Protein AF-A0A967FF70-F1 (afdb_monomer_lite)

Secondary structure (DSSP, 8-state):
---S-EEEEETTS---HHHHHHHHHHHTTT--SPEEEEEB-TTS-HHHHHHHHHHTT--EEE-BGGG--STT-B-BHHHHHHIIIIIS--

Structure (mmCIF, N/CA/C/O backbone):
data_AF-A0A967FF70-F1
#
_entry.id   AF-A0A967FF70-F1
#
loop_
_atom_site.group_PDB
_atom_site.id
_atom_site.type_symbol
_atom_site.label_atom_id
_atom_site.label_alt_id
_atom_site.label_comp_id
_atom_site.label_asym_id
_atom_site.label_entity_id
_atom_site.label_seq_id
_atom_site.pdbx_PDB_ins_code
_atom_site.Cartn_x
_atom_site.Cartn_y
_atom_site.Cartn_z
_atom_site.occupancy
_atom_site.B_iso_or_equiv
_atom_site.auth_seq_id
_atom_site.auth_comp_id
_atom_site.auth_asym_id
_atom_site.auth_atom_id
_atom_site.pdbx_PDB_model_num
ATOM 1 N N . ALA A 1 1 ? -18.390 -17.730 9.469 1.00 55.72 1 ALA A N 1
ATOM 2 C CA . ALA A 1 1 ? -17.143 -17.070 9.023 1.00 55.72 1 ALA A CA 1
ATOM 3 C C . ALA A 1 1 ? -16.545 -16.311 10.210 1.00 55.72 1 ALA A C 1
ATOM 5 O O . ALA A 1 1 ? -17.326 -15.877 11.046 1.00 55.72 1 ALA A O 1
ATOM 6 N N . GLY A 1 2 ? -15.211 -16.212 10.307 1.00 84.81 2 GLY A N 1
ATOM 7 C CA . GLY A 1 2 ? -14.466 -15.673 11.461 1.00 84.81 2 GLY A CA 1
ATOM 8 C C . GLY A 1 2 ? -13.039 -15.263 11.080 1.00 84.81 2 GLY A C 1
ATOM 9 O O . GLY A 1 2 ? -12.085 -15.722 11.690 1.00 84.81 2 GLY A O 1
ATOM 10 N N . ALA A 1 3 ? -12.900 -14.503 9.990 1.00 91.31 3 ALA A N 1
ATOM 11 C CA . ALA A 1 3 ? -11.605 -13.986 9.553 1.00 91.31 3 ALA A CA 1
ATOM 12 C C . ALA A 1 3 ? -11.205 -12.772 10.404 1.0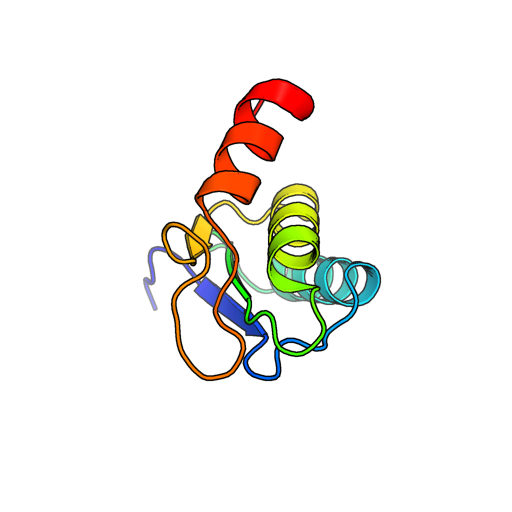0 91.31 3 ALA A C 1
ATOM 14 O O . ALA A 1 3 ? -12.021 -11.869 10.588 1.00 91.31 3 ALA A O 1
ATOM 15 N N . ASP A 1 4 ? -9.952 -12.727 10.859 1.00 94.88 4 ASP A N 1
ATOM 16 C CA . ASP A 1 4 ? -9.427 -11.614 11.664 1.00 94.88 4 ASP A CA 1
ATOM 17 C C . ASP A 1 4 ? -9.258 -10.321 10.851 1.00 94.88 4 ASP A C 1
ATOM 19 O O . ASP A 1 4 ? -9.262 -9.220 11.397 1.00 94.88 4 ASP A O 1
ATOM 23 N N . THR A 1 5 ? -9.074 -10.428 9.532 1.00 96.56 5 THR A N 1
ATOM 24 C CA . THR A 1 5 ? -8.917 -9.287 8.619 1.00 96.56 5 THR A CA 1
ATOM 25 C C . THR A 1 5 ? -9.284 -9.694 7.194 1.00 96.56 5 THR A C 1
ATOM 27 O O . THR A 1 5 ? -8.959 -10.796 6.753 1.00 96.56 5 THR A O 1
ATOM 30 N N . ILE A 1 6 ? -9.921 -8.789 6.450 1.00 97.38 6 ILE A N 1
ATOM 31 C CA . ILE A 1 6 ? -10.184 -8.930 5.013 1.00 97.38 6 ILE A CA 1
ATOM 32 C C . ILE A 1 6 ? -9.255 -7.978 4.261 1.00 97.38 6 ILE A C 1
ATOM 34 O O . ILE A 1 6 ? -9.346 -6.763 4.420 1.00 97.38 6 ILE A O 1
ATOM 38 N N . VAL A 1 7 ? -8.359 -8.520 3.436 1.00 98.19 7 VAL A N 1
ATOM 39 C CA . VAL A 1 7 ? -7.389 -7.728 2.666 1.00 98.19 7 VAL A CA 1
ATOM 40 C C . VAL A 1 7 ? -7.874 -7.567 1.229 1.00 98.19 7 VAL A C 1
ATOM 42 O O . VAL A 1 7 ? -8.157 -8.551 0.550 1.00 98.19 7 VAL A O 1
ATOM 45 N N . LEU A 1 8 ? -7.974 -6.320 0.770 1.00 98.06 8 LEU A N 1
ATOM 46 C CA . LEU A 1 8 ? -8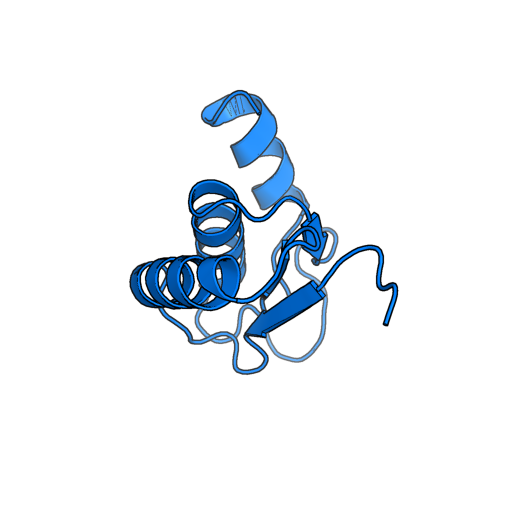.279 -5.985 -0.619 1.00 98.06 8 LEU A CA 1
ATOM 47 C C . LEU A 1 8 ? -6.980 -5.923 -1.427 1.00 98.06 8 LEU A C 1
ATOM 49 O O . LEU A 1 8 ? -6.005 -5.330 -0.969 1.00 98.06 8 LEU A O 1
ATOM 53 N N . CYS A 1 9 ? -6.965 -6.510 -2.625 1.00 97.62 9 CYS A N 1
ATOM 54 C CA . CYS A 1 9 ? -5.757 -6.629 -3.443 1.00 97.62 9 CYS A CA 1
ATOM 55 C C . CYS A 1 9 ? -5.873 -5.818 -4.743 1.00 97.62 9 CYS A C 1
ATOM 57 O O . CYS A 1 9 ? -6.706 -6.131 -5.592 1.00 97.62 9 CYS A O 1
ATOM 59 N N . ASP A 1 10 ? -5.001 -4.824 -4.931 1.00 97.06 10 ASP A N 1
ATOM 60 C CA . ASP A 1 10 ? -4.775 -4.149 -6.219 1.00 97.06 10 ASP A CA 1
ATOM 61 C C . ASP A 1 10 ? -3.670 -4.885 -6.982 1.00 97.06 10 ASP A C 1
ATOM 63 O O . ASP A 1 10 ? -2.520 -4.445 -7.056 1.00 97.06 10 ASP A O 1
ATOM 67 N N . THR A 1 11 ? -4.011 -6.068 -7.495 1.00 91.50 11 THR A N 1
ATOM 68 C CA . THR A 1 11 ? -3.048 -6.962 -8.151 1.00 91.50 11 THR A CA 1
ATOM 69 C C . THR A 1 11 ? -2.468 -6.359 -9.421 1.00 91.50 11 THR A C 1
ATOM 71 O O . THR A 1 11 ? -1.325 -6.651 -9.725 1.00 91.50 11 THR A O 1
ATOM 74 N N . ASN A 1 12 ? -3.209 -5.520 -10.152 1.00 90.88 12 ASN A N 1
ATOM 75 C CA . ASN A 1 12 ? -2.699 -4.868 -11.361 1.00 90.88 12 ASN A CA 1
ATOM 76 C C . ASN A 1 12 ? -1.780 -3.672 -11.050 1.00 90.88 12 ASN A C 1
ATOM 78 O O . ASN A 1 12 ? -1.121 -3.182 -11.954 1.00 90.88 12 ASN A O 1
ATOM 82 N N . GLY A 1 13 ? -1.770 -3.169 -9.807 1.00 93.44 13 GLY A N 1
ATOM 83 C CA . GLY A 1 13 ? -0.920 -2.048 -9.385 1.00 93.44 13 GLY A CA 1
ATOM 84 C C . GLY A 1 13 ? -1.221 -0.718 -10.082 1.00 93.44 13 GLY A C 1
ATOM 85 O O . GLY A 1 13 ? -0.348 0.147 -10.165 1.00 93.44 13 GLY A O 1
ATOM 86 N N . GLY A 1 14 ? -2.437 -0.573 -10.617 1.00 95.00 14 GLY A N 1
ATOM 87 C CA . GLY A 1 14 ? -2.844 0.546 -11.472 1.00 95.00 14 GLY A CA 1
ATOM 88 C C . GLY A 1 14 ? -4.125 1.247 -11.030 1.00 95.00 14 GLY A C 1
ATOM 89 O O . GLY A 1 14 ? -4.596 2.146 -11.725 1.00 95.00 14 GLY A O 1
ATOM 90 N N . THR A 1 15 ? -4.716 0.849 -9.900 1.00 98.19 15 THR A N 1
ATOM 91 C CA . THR A 1 15 ? -5.925 1.510 -9.396 1.00 98.19 15 THR A CA 1
ATOM 92 C C . THR A 1 15 ? -5.568 2.912 -8.904 1.00 98.19 15 THR A C 1
ATOM 94 O O . THR A 1 15 ? -4.564 3.093 -8.224 1.00 98.19 15 THR A O 1
ATOM 97 N N . LEU A 1 16 ? -6.366 3.932 -9.225 1.00 98.50 16 LEU A N 1
ATOM 98 C CA . LEU A 1 16 ? -6.092 5.291 -8.750 1.00 98.50 16 LEU A CA 1
ATOM 99 C C . LEU A 1 16 ? -6.434 5.442 -7.252 1.00 98.50 16 LEU A C 1
ATOM 101 O O . LEU A 1 16 ? -7.424 4.862 -6.793 1.00 98.50 16 LEU A O 1
ATOM 105 N N . PRO A 1 17 ? -5.715 6.291 -6.488 1.00 98.56 17 PRO A N 1
ATOM 106 C CA . PRO A 1 17 ? -5.963 6.472 -5.050 1.00 98.56 17 PRO A CA 1
ATOM 107 C C . PRO A 1 17 ? -7.403 6.883 -4.693 1.00 98.56 17 PRO A C 1
ATOM 109 O O . PRO A 1 17 ? -7.954 6.485 -3.660 1.00 98.56 17 PRO A O 1
ATOM 112 N N . SER A 1 18 ? -8.041 7.679 -5.556 1.00 98.50 18 SER A N 1
ATOM 113 C CA . SER A 1 18 ? -9.435 8.097 -5.385 1.00 98.50 18 SER A CA 1
ATOM 114 C C . SER A 1 18 ? -10.407 6.924 -5.514 1.00 98.50 18 SER A C 1
ATOM 116 O O . SER A 1 18 ? -11.396 6.870 -4.784 1.00 98.50 18 SER A O 1
ATOM 118 N N . ASP A 1 19 ? -10.121 5.963 -6.391 1.00 98.50 19 ASP A N 1
ATOM 119 C CA . ASP A 1 19 ? -10.949 4.775 -6.575 1.00 98.50 19 ASP A CA 1
ATOM 120 C C . ASP A 1 19 ? -10.710 3.749 -5.466 1.00 98.50 19 ASP A C 1
ATOM 122 O O . ASP A 1 19 ? -11.684 3.206 -4.948 1.00 98.50 19 ASP A O 1
ATOM 126 N N . ILE A 1 20 ? -9.466 3.589 -4.989 1.00 98.56 20 ILE A N 1
ATOM 127 C CA . ILE A 1 20 ? -9.156 2.826 -3.764 1.00 98.56 20 ILE A CA 1
ATOM 128 C C . ILE A 1 20 ? -10.030 3.299 -2.596 1.00 98.56 20 ILE A C 1
ATOM 130 O O . ILE A 1 20 ? -10.677 2.491 -1.928 1.00 98.56 20 ILE A O 1
ATOM 134 N N . THR A 1 21 ? -10.109 4.616 -2.388 1.00 98.62 21 THR A N 1
ATOM 135 C CA . THR A 1 21 ? -10.911 5.205 -1.306 1.00 98.62 21 THR A CA 1
ATOM 136 C C . THR A 1 21 ? -12.396 4.854 -1.458 1.00 98.62 21 THR A C 1
ATOM 138 O O . THR A 1 21 ? -13.018 4.387 -0.501 1.00 98.62 21 THR A O 1
ATOM 141 N N . LYS A 1 22 ? -12.968 5.019 -2.661 1.00 98.69 22 LYS A N 1
ATOM 142 C CA . LYS A 1 22 ? -14.377 4.678 -2.938 1.00 98.69 22 LYS A CA 1
ATOM 143 C C . LYS A 1 22 ? -14.658 3.193 -2.709 1.00 98.69 22 LYS A C 1
ATOM 145 O O . LYS A 1 22 ? -15.673 2.856 -2.102 1.00 98.69 22 LYS A O 1
ATOM 150 N N . ILE A 1 23 ? -13.767 2.317 -3.178 1.00 98.31 23 ILE A N 1
ATOM 151 C CA . ILE A 1 23 ? -13.897 0.862 -3.044 1.00 98.31 23 ILE A CA 1
ATOM 152 C C . ILE A 1 23 ? -13.894 0.472 -1.567 1.00 98.31 23 ILE A C 1
ATOM 154 O O . ILE A 1 23 ? -14.808 -0.218 -1.122 1.00 98.31 23 ILE A O 1
ATOM 158 N N . ILE A 1 24 ? -12.933 0.961 -0.780 1.00 98.50 24 ILE A N 1
ATOM 159 C CA . ILE A 1 24 ? -12.846 0.652 0.655 1.00 98.50 24 ILE A CA 1
ATOM 160 C C . ILE A 1 24 ? -14.089 1.138 1.397 1.00 98.50 24 ILE A C 1
ATOM 162 O O . ILE A 1 24 ? -14.674 0.385 2.174 1.00 98.50 24 ILE A O 1
ATOM 166 N N . GLN A 1 25 ? -14.546 2.362 1.124 1.00 98.12 25 GLN A N 1
ATOM 167 C CA . GLN A 1 25 ? -15.765 2.902 1.730 1.00 98.12 25 GLN A CA 1
ATOM 168 C C . GLN A 1 25 ? -17.020 2.110 1.349 1.00 98.12 25 GLN A C 1
ATOM 170 O O . GLN A 1 25 ? -17.945 2.017 2.156 1.00 98.12 25 GLN A O 1
ATOM 175 N N . ALA A 1 26 ? -17.078 1.553 0.138 1.00 98.38 26 ALA A N 1
ATOM 176 C CA . ALA A 1 26 ? -18.167 0.680 -0.278 1.00 98.38 26 ALA A CA 1
ATOM 177 C C . ALA A 1 26 ? -18.102 -0.669 0.452 1.00 98.38 26 ALA A C 1
ATOM 179 O O . ALA A 1 26 ? -19.088 -1.071 1.063 1.00 98.38 26 ALA A O 1
ATOM 180 N N . VAL A 1 27 ? -16.939 -1.328 0.464 1.00 97.69 27 VAL A N 1
ATOM 181 C CA . VAL A 1 27 ? -16.742 -2.633 1.119 1.00 97.69 27 VAL A CA 1
ATOM 182 C C . VAL A 1 27 ? -17.022 -2.551 2.619 1.00 97.69 27 VAL A 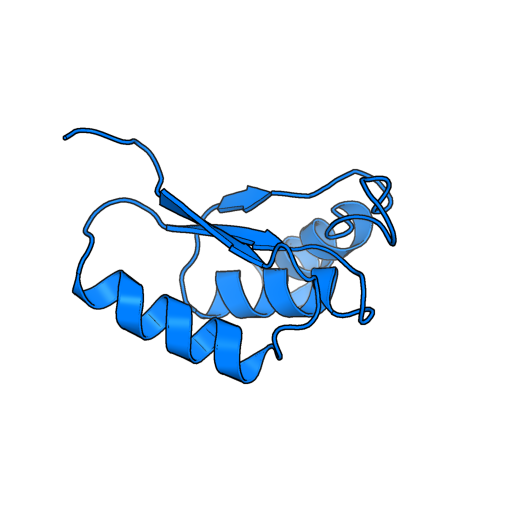C 1
ATOM 184 O O . VAL A 1 27 ? -17.719 -3.407 3.155 1.00 97.69 27 VAL A O 1
ATOM 187 N N . LYS A 1 28 ? -16.560 -1.491 3.290 1.00 96.31 28 LYS A N 1
ATOM 188 C CA . LYS A 1 28 ? -16.742 -1.281 4.735 1.00 96.31 28 LYS A CA 1
ATOM 189 C C . LYS A 1 28 ? -18.212 -1.251 5.179 1.00 96.31 28 LYS A C 1
ATOM 191 O O . LYS A 1 28 ? -18.495 -1.494 6.341 1.00 96.31 28 LYS A O 1
ATOM 196 N N . LYS A 1 29 ? -19.162 -0.978 4.276 1.00 97.25 29 LYS A N 1
ATOM 197 C CA . LYS A 1 29 ? -20.608 -1.026 4.580 1.00 97.25 29 LYS A CA 1
ATOM 198 C C . LYS A 1 29 ? -21.162 -2.448 4.672 1.00 97.25 29 LYS A C 1
ATOM 200 O O . LYS A 1 29 ? -22.294 -2.625 5.110 1.00 97.25 29 LYS A O 1
ATOM 205 N N . HIS A 1 30 ? -20.403 -3.435 4.207 1.00 96.31 30 HIS A N 1
ATOM 206 C CA . HIS A 1 30 ? -20.845 -4.818 4.061 1.00 96.31 30 HIS A CA 1
ATOM 207 C C . HIS A 1 30 ? -20.063 -5.798 4.937 1.00 96.31 30 HIS A C 1
ATOM 209 O O . HIS A 1 30 ? -20.401 -6.980 4.954 1.00 96.31 30 HIS A O 1
ATOM 215 N N . VAL A 1 31 ? -19.019 -5.340 5.634 1.00 94.38 31 VAL A N 1
ATOM 216 C CA . VAL A 1 31 ? -18.163 -6.197 6.456 1.00 94.38 31 VAL A CA 1
ATOM 217 C C . VAL A 1 31 ? -17.841 -5.534 7.790 1.00 94.38 31 VAL A C 1
ATOM 219 O O . VAL A 1 31 ? -17.492 -4.357 7.833 1.00 94.38 31 VAL A O 1
ATOM 222 N N . ASP A 1 32 ? -17.908 -6.325 8.860 1.00 93.38 32 ASP A N 1
ATOM 223 C CA . ASP A 1 32 ? -17.551 -5.884 10.215 1.00 93.38 32 ASP A CA 1
ATOM 224 C C . ASP A 1 32 ? -16.083 -6.186 10.567 1.00 93.38 32 ASP A C 1
ATOM 226 O O . ASP A 1 32 ? -15.526 -5.602 11.496 1.00 93.38 32 ASP A O 1
ATOM 230 N N . ALA A 1 33 ? -15.436 -7.097 9.829 1.00 96.12 33 ALA A N 1
ATOM 231 C CA . ALA A 1 33 ? -14.031 -7.433 10.044 1.00 96.12 33 ALA A CA 1
ATOM 232 C C . ALA A 1 33 ? -13.110 -6.259 9.645 1.00 96.12 33 ALA A C 1
ATOM 234 O O . ALA A 1 33 ? -13.405 -5.555 8.671 1.00 96.12 33 ALA A O 1
ATOM 235 N N . PRO A 1 34 ? -11.968 -6.066 10.334 1.00 97.31 34 PRO A N 1
ATOM 236 C CA . PRO A 1 34 ? -10.954 -5.102 9.925 1.00 97.31 34 PRO A CA 1
ATOM 237 C C . PRO A 1 34 ? -10.566 -5.266 8.454 1.00 97.31 34 PRO A C 1
ATOM 239 O O . PRO A 1 34 ? -10.407 -6.382 7.954 1.00 97.31 34 PRO A O 1
ATOM 242 N N . LEU A 1 35 ? -10.391 -4.139 7.764 1.00 98.44 35 LEU A N 1
ATOM 243 C CA . LEU A 1 35 ? -9.955 -4.119 6.372 1.00 98.44 35 LEU A CA 1
ATOM 244 C C . LEU A 1 35 ? -8.448 -3.903 6.269 1.00 98.44 35 LEU A C 1
ATOM 246 O O . LEU A 1 35 ? -7.874 -3.099 7.005 1.00 98.44 35 LEU A O 1
ATOM 250 N N . GLY A 1 36 ? -7.828 -4.561 5.297 1.00 98.56 36 GLY A N 1
ATOM 251 C CA . GLY A 1 36 ? -6.449 -4.329 4.890 1.00 98.56 36 GLY A CA 1
ATOM 252 C C . GLY A 1 36 ? -6.309 -4.062 3.395 1.00 98.56 36 GLY A C 1
ATOM 253 O O . GLY A 1 36 ? -7.265 -4.215 2.635 1.00 98.56 36 GLY A O 1
ATOM 254 N N . ILE A 1 37 ? -5.104 -3.680 2.980 1.00 98.75 37 ILE A N 1
ATOM 255 C CA . ILE A 1 37 ? -4.748 -3.410 1.582 1.00 98.75 37 ILE A CA 1
ATOM 256 C C . ILE A 1 37 ? -3.445 -4.122 1.205 1.00 98.75 37 ILE A C 1
ATOM 258 O O . ILE A 1 37 ? -2.480 -4.095 1.966 1.00 98.75 37 ILE A O 1
ATOM 262 N N . HIS A 1 38 ? -3.409 -4.705 0.009 1.00 98.50 38 HIS A N 1
ATOM 263 C CA . HIS A 1 38 ? -2.207 -5.179 -0.675 1.00 98.50 38 HIS A CA 1
ATOM 264 C C . HIS A 1 38 ? -2.133 -4.505 -2.045 1.00 98.50 38 HIS A C 1
ATOM 266 O O . HIS A 1 38 ? -2.979 -4.756 -2.904 1.00 98.50 38 HIS A O 1
ATOM 272 N N . ALA A 1 39 ? -1.154 -3.624 -2.243 1.00 98.25 39 ALA A N 1
ATOM 273 C CA . ALA A 1 39 ? -1.015 -2.855 -3.477 1.00 98.25 39 ALA A CA 1
ATOM 274 C C . ALA A 1 39 ? 0.297 -3.189 -4.191 1.00 98.25 39 ALA A C 1
ATOM 276 O O . ALA A 1 39 ? 1.366 -3.204 -3.571 1.00 98.25 39 ALA A O 1
ATOM 277 N N . HIS A 1 40 ? 0.206 -3.417 -5.500 1.00 98.25 40 HIS A N 1
ATOM 278 C CA . HIS A 1 40 ? 1.367 -3.485 -6.381 1.00 98.25 40 HIS A CA 1
ATOM 279 C C . HIS A 1 40 ? 1.729 -2.095 -6.927 1.00 98.25 40 HIS A C 1
ATOM 281 O O . HIS A 1 40 ? 0.947 -1.149 -6.821 1.00 98.25 40 HIS A O 1
ATOM 287 N N . ASN A 1 41 ? 2.938 -1.959 -7.473 1.00 97.56 41 ASN A N 1
ATOM 288 C CA . ASN A 1 41 ? 3.511 -0.682 -7.898 1.00 97.56 41 ASN A CA 1
ATOM 289 C C . ASN A 1 41 ? 3.659 -0.542 -9.426 1.00 97.56 41 ASN A C 1
ATOM 291 O O . ASN A 1 41 ? 4.449 0.272 -9.886 1.00 97.56 41 ASN A O 1
ATOM 295 N N . ASP A 1 42 ? 2.911 -1.310 -10.224 1.00 97.25 42 ASP A N 1
ATOM 296 C CA . ASP A 1 42 ? 2.995 -1.317 -11.696 1.00 97.25 42 ASP A CA 1
ATOM 297 C C . ASP A 1 42 ? 2.799 0.064 -12.348 1.00 97.25 42 ASP A C 1
ATOM 299 O O . ASP A 1 42 ? 3.406 0.349 -13.378 1.00 97.25 42 ASP A O 1
ATOM 303 N N . CYS A 1 43 ? 1.992 0.945 -11.751 1.00 97.44 43 CYS A N 1
ATOM 304 C CA . CYS A 1 43 ? 1.832 2.335 -12.192 1.00 97.44 43 CYS A CA 1
ATOM 305 C C . CYS A 1 43 ? 2.482 3.362 -11.250 1.00 97.44 43 CYS A C 1
ATOM 307 O O . CYS A 1 43 ? 2.100 4.529 -11.281 1.00 97.44 43 CYS A O 1
ATOM 309 N N . GLU A 1 44 ? 3.430 2.955 -10.398 1.00 97.31 44 GLU A N 1
ATOM 310 C CA . GLU A 1 44 ? 4.056 3.807 -9.366 1.00 97.31 44 GLU A CA 1
ATOM 311 C C . GLU A 1 44 ? 3.069 4.344 -8.309 1.00 97.31 44 GLU A C 1
ATOM 313 O O . GLU A 1 44 ? 3.272 5.390 -7.687 1.00 97.31 44 GLU A O 1
ATOM 318 N N . LEU A 1 45 ? 1.968 3.617 -8.091 1.00 98.12 45 LEU A N 1
ATOM 319 C CA . LEU A 1 45 ? 0.892 4.014 -7.179 1.00 98.12 45 LEU A CA 1
ATOM 320 C C . LEU A 1 45 ? 0.876 3.234 -5.862 1.00 98.12 45 LEU A C 1
ATOM 322 O O . LEU A 1 45 ? 0.095 3.583 -4.981 1.00 98.12 45 LEU A O 1
ATOM 326 N N . GLY A 1 46 ? 1.730 2.225 -5.670 1.00 98.25 46 GLY A N 1
ATOM 327 C CA . GLY A 1 46 ? 1.643 1.297 -4.538 1.00 98.25 46 GLY A CA 1
ATOM 328 C C . GLY A 1 46 ? 1.661 2.006 -3.180 1.00 98.25 46 GLY A C 1
ATOM 329 O O . GLY A 1 46 ? 0.787 1.784 -2.344 1.00 98.25 46 GLY A O 1
ATOM 330 N N . VAL A 1 47 ? 2.597 2.942 -2.979 1.00 98.62 47 VAL A N 1
ATOM 331 C CA . VAL A 1 47 ? 2.674 3.742 -1.740 1.00 98.62 47 VAL A CA 1
ATOM 332 C C . VAL A 1 47 ? 1.454 4.655 -1.585 1.00 98.62 47 VAL A C 1
ATOM 334 O O . VAL A 1 47 ? 0.871 4.723 -0.502 1.00 98.62 47 VAL A O 1
ATOM 337 N N . ALA A 1 48 ? 1.051 5.352 -2.651 1.00 98.56 48 ALA A N 1
ATOM 338 C CA . ALA A 1 48 ? -0.075 6.283 -2.610 1.00 98.56 48 ALA A CA 1
ATOM 339 C C . ALA A 1 48 ? -1.400 5.561 -2.313 1.00 98.56 48 ALA A C 1
ATOM 341 O O . ALA A 1 48 ? -2.185 6.026 -1.487 1.00 98.56 48 ALA A O 1
ATOM 342 N N . ASN A 1 49 ? -1.610 4.394 -2.921 1.00 98.75 49 ASN A N 1
ATOM 343 C CA . ASN A 1 49 ? -2.779 3.548 -2.718 1.00 98.75 49 ASN A CA 1
ATOM 344 C C . ASN A 1 49 ? -2.832 2.983 -1.299 1.00 98.75 49 ASN A C 1
ATOM 346 O O . ASN A 1 49 ? -3.895 3.012 -0.682 1.00 98.75 49 ASN A O 1
ATOM 350 N N . SER A 1 50 ? -1.701 2.543 -0.734 1.00 98.75 50 SER A N 1
ATOM 351 C CA . SER A 1 50 ? -1.654 2.106 0.665 1.00 98.75 50 SER A CA 1
ATOM 352 C C . SER A 1 50 ? -2.030 3.225 1.640 1.00 98.75 50 SER A C 1
ATOM 354 O O . SER A 1 50 ? -2.818 2.995 2.554 1.00 98.75 50 SER A O 1
ATOM 356 N N . LEU A 1 51 ? -1.524 4.448 1.438 1.00 98.75 51 LEU A N 1
ATOM 357 C CA . LEU A 1 51 ? -1.872 5.594 2.289 1.00 98.75 51 LEU A CA 1
ATOM 358 C C . LEU A 1 51 ? -3.342 6.005 2.125 1.00 98.75 51 LEU A C 1
ATOM 360 O O . LEU A 1 51 ? -4.023 6.267 3.115 1.00 98.75 51 LEU A O 1
ATOM 364 N N . ALA A 1 52 ? -3.852 6.025 0.890 1.00 98.56 52 ALA A N 1
ATOM 365 C CA . ALA A 1 52 ? -5.261 6.302 0.620 1.00 98.56 52 ALA A CA 1
ATOM 366 C C . ALA A 1 52 ? -6.175 5.271 1.295 1.00 98.56 52 ALA A C 1
ATOM 368 O O . ALA A 1 52 ? -7.202 5.631 1.868 1.00 98.56 52 ALA A O 1
ATOM 369 N N . ALA A 1 53 ? -5.772 4.002 1.291 1.00 98.69 53 ALA A N 1
ATOM 370 C CA . ALA A 1 53 ? -6.512 2.941 1.946 1.00 98.69 53 ALA A CA 1
ATOM 371 C C . ALA A 1 53 ? -6.569 3.100 3.470 1.00 98.69 53 ALA A C 1
ATOM 373 O O . ALA A 1 53 ? -7.645 2.968 4.056 1.00 98.69 53 ALA A O 1
ATOM 374 N N . VAL A 1 54 ? -5.444 3.430 4.113 1.00 98.44 54 VAL A N 1
ATOM 375 C CA . VAL A 1 54 ? -5.414 3.709 5.559 1.00 98.44 54 VAL A CA 1
ATOM 376 C C . VAL A 1 54 ? -6.315 4.900 5.897 1.00 98.44 54 VAL A C 1
ATOM 378 O O . VAL A 1 54 ? -7.158 4.795 6.788 1.00 98.44 54 VAL A O 1
ATOM 381 N N . ASN A 1 55 ? -6.249 5.980 5.114 1.00 98.12 55 ASN A N 1
ATOM 382 C CA . ASN A 1 55 ? -7.124 7.146 5.281 1.00 98.12 55 ASN A CA 1
ATOM 383 C C . ASN A 1 55 ? -8.617 6.811 5.096 1.00 98.12 55 ASN A C 1
ATOM 385 O O . ASN A 1 55 ? -9.478 7.420 5.730 1.00 98.12 55 ASN A O 1
ATOM 389 N N . ALA A 1 56 ? -8.943 5.832 4.248 1.00 98.12 56 ALA A N 1
ATOM 390 C CA . ALA A 1 56 ? -10.304 5.324 4.065 1.00 98.12 56 ALA A CA 1
ATOM 391 C C . ALA A 1 56 ? -10.752 4.350 5.180 1.00 98.12 56 ALA A C 1
ATOM 393 O O . ALA A 1 56 ? -11.925 3.964 5.236 1.00 98.12 56 ALA A O 1
ATOM 394 N N . GLY A 1 57 ? -9.850 3.987 6.096 1.00 97.06 57 GLY A N 1
ATOM 395 C CA . GLY A 1 57 ? -10.131 3.196 7.291 1.00 97.06 57 GLY A CA 1
ATOM 396 C C . GLY A 1 57 ? -9.604 1.760 7.273 1.00 97.06 57 GLY A C 1
ATOM 397 O O . GLY A 1 57 ? -10.051 0.971 8.108 1.00 97.06 57 GLY A O 1
ATOM 398 N N . CYS A 1 58 ? -8.698 1.400 6.357 1.00 98.25 58 CYS A N 1
ATOM 399 C CA . CYS A 1 58 ? -7.929 0.158 6.480 1.00 98.25 58 CYS A CA 1
ATOM 400 C C . CYS A 1 58 ? -6.983 0.225 7.688 1.00 98.25 58 CYS A C 1
ATOM 402 O O . CYS A 1 58 ? -6.366 1.252 7.953 1.00 98.25 58 CYS A O 1
ATOM 404 N N . GLN A 1 59 ? -6.847 -0.895 8.395 1.00 97.19 59 GLN A N 1
ATOM 405 C CA . GLN A 1 59 ? -6.027 -1.038 9.605 1.00 97.19 59 GLN A CA 1
ATOM 406 C C . GLN A 1 59 ? -4.788 -1.921 9.380 1.00 97.19 59 GLN A C 1
ATOM 408 O O . GLN A 1 59 ? -3.945 -2.041 10.261 1.00 97.19 59 GLN A O 1
ATOM 413 N N . HIS A 1 60 ? -4.661 -2.534 8.199 1.00 98.25 60 HIS A N 1
ATOM 414 C CA . HIS A 1 60 ? -3.544 -3.403 7.832 1.00 98.25 60 HIS A CA 1
ATOM 415 C C . HIS A 1 60 ? -3.037 -3.032 6.433 1.00 98.25 60 HIS A C 1
ATOM 417 O O . HIS A 1 60 ? -3.815 -2.929 5.486 1.00 98.25 60 HI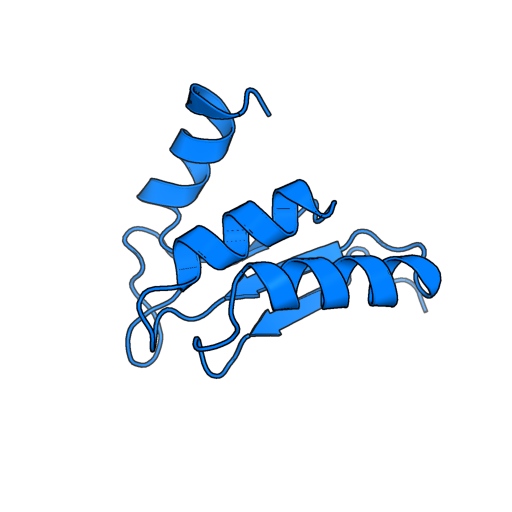S A O 1
ATOM 423 N N . VAL A 1 61 ? -1.726 -2.842 6.294 1.00 98.44 61 VAL A N 1
ATOM 424 C CA . VAL A 1 61 ? -1.055 -2.668 5.001 1.00 98.44 61 VAL A CA 1
ATOM 425 C C . VAL A 1 61 ? -0.095 -3.827 4.760 1.00 98.44 61 VAL A C 1
ATOM 427 O O . VAL A 1 61 ? 0.789 -4.075 5.577 1.00 98.44 61 VAL A O 1
ATOM 430 N N . GLN A 1 62 ? -0.245 -4.501 3.622 1.00 98.31 62 GLN A N 1
ATOM 431 C CA . GLN A 1 62 ? 0.720 -5.457 3.095 1.00 98.31 62 GLN A CA 1
ATOM 432 C C . GLN A 1 62 ? 1.627 -4.772 2.075 1.00 98.31 62 GLN A C 1
ATOM 434 O O . GLN A 1 62 ? 1.195 -3.962 1.253 1.00 98.31 62 GLN A O 1
ATOM 439 N N . GLY A 1 63 ? 2.910 -5.097 2.149 1.00 97.69 63 GLY A N 1
ATOM 440 C CA . GLY A 1 63 ? 3.943 -4.538 1.297 1.00 97.69 63 GLY A CA 1
ATOM 441 C C . GLY A 1 63 ? 5.278 -5.204 1.584 1.00 97.69 63 GLY A C 1
ATOM 442 O O . GLY A 1 63 ? 5.360 -6.194 2.310 1.00 97.69 63 GLY A O 1
ATOM 443 N N . THR A 1 64 ? 6.339 -4.647 1.020 1.00 98.38 64 THR A N 1
ATOM 444 C CA . THR A 1 64 ? 7.694 -5.201 1.114 1.00 98.38 64 THR A CA 1
ATOM 445 C C . THR A 1 64 ? 8.685 -4.113 1.506 1.00 98.38 64 THR A C 1
ATOM 447 O O . THR A 1 64 ? 8.538 -2.949 1.116 1.00 98.38 64 THR A O 1
ATOM 450 N N . ILE A 1 65 ? 9.729 -4.481 2.251 1.00 98.19 65 ILE A N 1
ATOM 451 C CA . ILE A 1 65 ? 10.860 -3.586 2.525 1.00 98.19 65 ILE A CA 1
ATOM 452 C C . ILE A 1 65 ? 11.494 -3.178 1.190 1.00 98.19 65 ILE A C 1
ATOM 454 O O . ILE A 1 65 ? 11.737 -4.021 0.328 1.00 98.19 65 ILE A O 1
ATOM 458 N N . ASN A 1 66 ? 11.716 -1.877 1.003 1.00 97.81 66 ASN A N 1
ATOM 459 C CA . ASN A 1 66 ? 12.211 -1.275 -0.241 1.00 97.81 66 ASN A CA 1
ATOM 460 C C . ASN A 1 66 ? 11.333 -1.517 -1.487 1.00 97.81 66 ASN A C 1
ATOM 462 O O . ASN A 1 66 ? 11.791 -1.283 -2.599 1.00 97.81 66 ASN A O 1
ATOM 466 N N . GLY A 1 67 ? 10.086 -1.976 -1.326 1.00 97.19 67 GLY A N 1
ATOM 467 C CA . GLY A 1 67 ? 9.175 -2.236 -2.451 1.00 97.19 67 GLY A CA 1
ATOM 468 C C . GLY A 1 67 ? 9.515 -3.480 -3.285 1.00 97.19 67 GLY A C 1
ATOM 469 O O . GLY A 1 67 ? 8.867 -3.723 -4.298 1.00 97.19 67 GLY A O 1
ATOM 470 N N . TYR A 1 68 ? 10.497 -4.289 -2.868 1.00 97.50 68 TYR A N 1
ATOM 471 C CA . TYR A 1 68 ? 10.922 -5.462 -3.631 1.00 97.50 68 TYR A CA 1
ATOM 472 C C . TYR A 1 68 ? 9.873 -6.582 -3.603 1.00 97.50 68 TYR A C 1
ATOM 474 O O . TYR A 1 68 ? 9.648 -7.203 -2.566 1.00 97.50 68 TYR A O 1
ATOM 482 N N . GLY A 1 69 ? 9.261 -6.859 -4.754 1.00 91.81 69 GLY A N 1
ATOM 483 C CA . GLY A 1 69 ? 8.183 -7.831 -4.906 1.00 91.81 69 GLY A CA 1
ATOM 484 C C . GLY A 1 69 ? 8.004 -8.269 -6.360 1.00 91.81 69 GLY A C 1
ATOM 485 O O . GLY A 1 69 ? 8.895 -8.093 -7.185 1.00 91.81 69 GLY A O 1
ATOM 486 N N . GLU A 1 70 ? 6.852 -8.856 -6.672 1.00 89.69 70 GLU A N 1
ATOM 487 C CA . GLU A 1 70 ? 6.526 -9.325 -8.023 1.00 89.69 70 GLU A CA 1
ATOM 488 C C . GLU A 1 70 ? 6.426 -8.154 -9.026 1.00 89.69 70 GLU A C 1
ATOM 490 O O . GLU A 1 70 ? 5.942 -7.077 -8.679 1.00 89.69 70 GLU A O 1
ATOM 495 N N . ARG A 1 71 ? 6.826 -8.380 -10.286 1.00 91.44 71 ARG A N 1
ATOM 496 C CA . ARG A 1 71 ? 6.761 -7.404 -11.395 1.00 91.44 71 ARG A CA 1
ATOM 497 C C . ARG A 1 71 ? 7.485 -6.091 -11.072 1.00 91.44 71 ARG A C 1
ATOM 499 O O . ARG A 1 71 ? 8.693 -6.101 -10.855 1.00 91.44 71 ARG A O 1
ATOM 506 N N . CYS A 1 72 ? 6.761 -4.974 -11.059 1.00 95.81 72 CYS A N 1
ATOM 507 C CA . CYS A 1 72 ? 7.263 -3.644 -10.718 1.00 95.81 72 CYS A CA 1
ATOM 508 C C . CYS A 1 72 ? 7.380 -3.416 -9.200 1.00 95.81 72 CYS A C 1
ATOM 510 O O . CYS A 1 72 ? 7.687 -2.308 -8.765 1.00 95.81 72 CYS A O 1
ATOM 512 N N . GLY A 1 73 ? 7.144 -4.453 -8.394 1.00 96.88 73 GLY A N 1
ATOM 513 C CA . GLY A 1 73 ? 7.239 -4.411 -6.944 1.00 96.88 73 GLY A CA 1
ATOM 514 C C . GLY A 1 73 ? 5.898 -4.194 -6.248 1.00 96.88 73 GLY A C 1
ATOM 515 O O . GLY A 1 73 ? 4.854 -3.987 -6.870 1.00 96.88 73 GLY A O 1
ATOM 516 N N . ASN A 1 74 ? 5.952 -4.236 -4.920 1.00 98.19 74 ASN A N 1
ATOM 517 C CA . ASN A 1 74 ? 4.810 -3.992 -4.041 1.00 9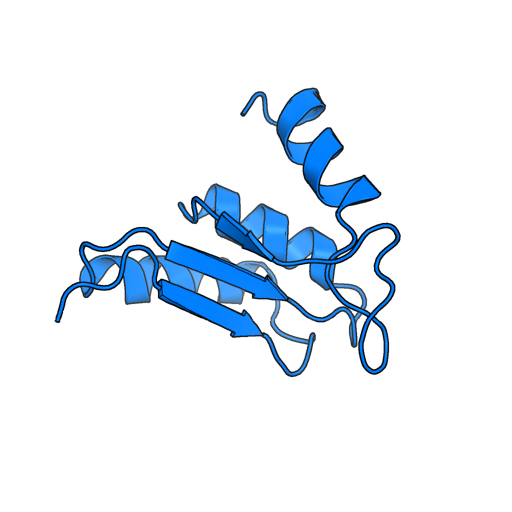8.19 74 ASN A CA 1
ATOM 518 C C . ASN A 1 74 ? 4.946 -2.626 -3.358 1.00 98.19 74 ASN A C 1
ATOM 520 O O . ASN A 1 74 ? 5.982 -1.963 -3.448 1.00 98.19 74 ASN A O 1
ATOM 524 N N . ALA A 1 75 ? 3.920 -2.215 -2.613 1.00 98.25 75 ALA A N 1
ATOM 525 C CA . ALA A 1 75 ? 3.992 -1.035 -1.761 1.00 98.25 75 ALA A CA 1
ATOM 526 C C . ALA A 1 75 ? 5.265 -1.041 -0.889 1.00 98.25 75 ALA A C 1
ATOM 528 O O . ALA A 1 75 ? 5.533 -1.977 -0.126 1.00 98.25 75 ALA A O 1
ATOM 529 N N . ASN A 1 76 ? 6.063 0.024 -1.010 1.00 98.56 76 ASN A N 1
ATOM 530 C CA . ASN A 1 76 ? 7.324 0.157 -0.293 1.00 98.56 76 ASN A CA 1
ATOM 531 C C . ASN A 1 76 ? 7.080 0.522 1.178 1.00 98.56 76 ASN A C 1
ATOM 533 O O . ASN A 1 76 ? 6.777 1.674 1.505 1.00 98.56 76 ASN A O 1
ATOM 537 N N . LEU A 1 77 ? 7.276 -0.439 2.083 1.00 98.62 77 LEU A N 1
ATOM 538 C CA . LEU A 1 77 ? 7.069 -0.237 3.520 1.00 98.62 77 LEU A CA 1
ATOM 539 C C . LEU A 1 77 ? 8.044 0.778 4.132 1.00 98.62 77 LEU A C 1
ATOM 541 O O . LEU A 1 77 ? 7.667 1.481 5.068 1.00 98.62 77 LEU A O 1
ATOM 545 N N . CYS A 1 78 ? 9.242 0.941 3.558 1.00 98.56 78 CYS A N 1
ATOM 546 C CA . CYS A 1 78 ? 10.192 1.977 3.980 1.00 98.56 78 CYS A CA 1
ATOM 547 C C . CYS A 1 78 ? 9.672 3.391 3.701 1.00 98.56 78 CYS A C 1
ATOM 549 O O . CYS A 1 78 ? 10.152 4.346 4.301 1.00 98.56 78 CYS A O 1
ATOM 551 N N . SER A 1 79 ? 8.697 3.541 2.802 1.00 98.62 79 SER A N 1
ATOM 552 C CA . SER A 1 79 ? 8.016 4.809 2.541 1.00 98.62 79 SER A CA 1
ATOM 553 C C . SER A 1 79 ? 6.676 4.898 3.268 1.00 98.62 79 SER A C 1
ATOM 555 O O . SER A 1 79 ? 6.355 5.947 3.821 1.00 98.62 79 SER A O 1
ATOM 557 N N . VAL A 1 80 ? 5.886 3.820 3.292 1.00 98.69 80 VAL A N 1
ATOM 558 C CA . VAL A 1 80 ? 4.558 3.814 3.929 1.00 98.69 80 VAL A CA 1
ATOM 559 C C . VAL A 1 80 ? 4.660 4.079 5.431 1.00 98.69 80 VAL A C 1
ATOM 561 O O . VAL A 1 80 ? 4.025 5.012 5.919 1.00 98.69 80 VAL A O 1
ATOM 564 N N . ILE A 1 81 ? 5.488 3.319 6.155 1.00 98.62 81 ILE A N 1
ATOM 565 C CA . ILE A 1 81 ? 5.594 3.405 7.620 1.00 98.62 81 ILE A CA 1
ATOM 566 C C . ILE A 1 81 ? 5.941 4.827 8.095 1.00 98.62 81 ILE A C 1
ATOM 568 O O . ILE A 1 81 ? 5.185 5.368 8.902 1.00 98.62 81 ILE A O 1
ATOM 572 N N . PRO A 1 82 ? 7.007 5.495 7.604 1.00 98.44 82 PRO A N 1
ATOM 573 C CA . PRO A 1 82 ? 7.322 6.845 8.067 1.00 98.44 82 PRO A CA 1
ATOM 574 C C . PRO A 1 82 ? 6.302 7.894 7.617 1.00 98.44 82 PRO A C 1
ATOM 576 O O . PRO A 1 82 ? 6.107 8.873 8.329 1.00 98.44 82 PRO A O 1
ATOM 579 N N . ASN A 1 83 ? 5.623 7.723 6.474 1.00 98.62 83 ASN A N 1
ATOM 580 C CA . ASN A 1 83 ? 4.532 8.632 6.107 1.00 98.62 83 AS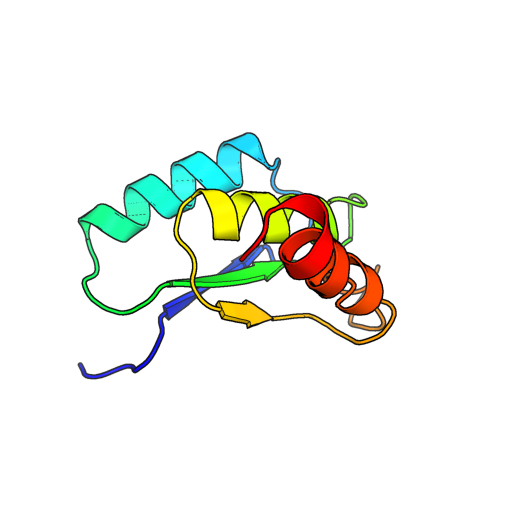N A CA 1
ATOM 581 C C . ASN A 1 83 ? 3.373 8.540 7.114 1.00 98.62 83 ASN A C 1
ATOM 583 O O . ASN A 1 83 ? 2.864 9.576 7.536 1.00 98.62 83 ASN A O 1
ATOM 587 N N . LEU A 1 84 ? 2.997 7.330 7.538 1.00 98.12 84 LEU A N 1
ATOM 588 C CA . LEU A 1 84 ? 1.960 7.137 8.555 1.00 98.12 84 LEU A CA 1
ATOM 589 C C . LEU A 1 84 ? 2.400 7.692 9.917 1.00 98.12 84 LEU A C 1
ATOM 591 O O . LEU A 1 84 ? 1.723 8.545 10.485 1.00 98.12 84 LEU A O 1
ATOM 595 N N . GLN A 1 85 ? 3.568 7.265 10.397 1.00 98.12 85 GLN A N 1
ATOM 596 C CA . GLN A 1 85 ? 4.052 7.578 11.744 1.00 98.12 85 GLN A CA 1
ATOM 597 C C . GLN A 1 85 ? 4.470 9.044 11.906 1.00 98.12 85 GLN A C 1
ATOM 599 O O . GLN A 1 85 ? 4.123 9.684 12.890 1.00 98.12 85 GLN A O 1
ATOM 604 N N . LEU A 1 86 ? 5.212 9.598 10.943 1.00 98.00 86 LEU A N 1
ATOM 605 C CA . LEU A 1 86 ? 5.841 10.916 11.098 1.00 98.00 86 LEU A CA 1
ATOM 606 C C . LEU A 1 86 ? 5.048 12.056 10.460 1.00 98.00 86 LEU A C 1
ATOM 608 O O . LEU A 1 86 ? 5.272 13.210 10.815 1.00 98.00 86 LEU A O 1
ATOM 612 N N . LYS A 1 87 ? 4.173 11.773 9.483 1.00 97.06 87 LYS A N 1
ATOM 613 C CA . LYS A 1 87 ? 3.424 12.825 8.767 1.00 97.06 87 LYS A CA 1
ATOM 614 C C . LYS A 1 87 ? 1.931 12.814 9.050 1.00 97.06 87 LYS A C 1
ATOM 616 O O . LYS A 1 87 ? 1.311 13.871 8.989 1.00 97.06 87 LYS A O 1
ATOM 621 N N . GLN A 1 88 ? 1.353 11.646 9.316 1.00 94.38 88 GLN A N 1
ATOM 622 C CA . GLN A 1 88 ? -0.083 11.503 9.570 1.00 94.38 88 GLN A CA 1
ATOM 623 C C . GLN A 1 88 ? -0.412 11.244 11.047 1.00 94.38 88 GLN A C 1
ATOM 625 O O . GLN A 1 88 ? -1.583 11.301 11.404 1.00 94.38 88 GLN A O 1
ATOM 630 N N . ASN A 1 89 ? 0.604 11.060 11.901 1.00 91.88 89 ASN A N 1
ATOM 631 C CA . ASN A 1 89 ? 0.473 10.856 13.349 1.00 91.88 89 ASN A CA 1
ATOM 632 C C . ASN A 1 89 ? -0.461 9.688 13.716 1.00 91.88 89 ASN A C 1
ATOM 634 O O . ASN A 1 89 ? -1.282 9.815 14.626 1.00 91.88 89 ASN A O 1
ATOM 638 N N . TYR A 1 90 ? -0.346 8.586 12.970 1.00 88.38 90 TYR A N 1
ATOM 639 C CA . TYR A 1 90 ? -0.993 7.314 13.302 1.00 88.38 90 TYR A CA 1
ATOM 640 C C . TYR A 1 90 ? -0.280 6.574 14.430 1.00 88.38 90 TYR A C 1
ATOM 642 O O . TYR A 1 90 ? 0.971 6.631 14.472 1.00 88.38 90 TYR A O 1
#

Radius of gyration: 12.37 Å; chains: 1; bounding box: 33×30×26 Å

Sequence (90 aa):
AGADTIVLCDTNGGTLPSDITKIIQAVKKHVDAPLGIHAHNDCELGVANSLAAVNAGCQHVQGTINGYGERCGNANLCSVIPNLQLKQNY

pLDDT: mean 96.51, std 5.06, range [55.72, 98.75]

Foldseek 3Di:
DDDQEAEDEPPVLDDDLVVLLVVLLVVVVVDPHAYEYKHACNVPCQLVNRVSNVVSPHPYYDADDCQDDPDNGTHHCVRNVCCCVVVVVD